Protein AF-A0A510DTA7-F1 (afdb_monomer_lite)

Radius of gyration: 11.45 Å; chains: 1; bounding box: 24×21×34 Å

Organism: NCBI:txid1294262

Sequence (62 aa):
MMDYSSQEPGERRGVHAHTLSEPHFRDFLSVVEDVDVMLEVKDKEVSALKAVKIAKEMGKLD

Foldseek 3Di:
DEEDFDDDPPDDPPDGAQADDLVVLLVVLVPDADDDYDYPHNPPVVRVVSNVVSCVVVVNDD

Structure (mmCIF, N/CA/C/O backbone):
data_AF-A0A510DTA7-F1
#
_entry.id   AF-A0A510DTA7-F1
#
loop_
_atom_site.group_PDB
_atom_site.id
_atom_site.type_symbol
_atom_site.label_atom_id
_atom_site.label_alt_id
_atom_site.label_comp_id
_atom_site.label_asym_id
_atom_site.label_entity_id
_atom_site.label_seq_id
_atom_site.pdbx_PDB_ins_code
_atom_site.Cartn_x
_atom_site.Cartn_y
_atom_site.Cartn_z
_atom_site.occupancy
_atom_site.B_iso_or_equiv
_atom_site.auth_seq_id
_atom_site.auth_comp_id
_atom_site.auth_asym_id
_atom_site.auth_atom_id
_atom_site.pdbx_PDB_model_num
ATOM 1 N N . MET A 1 1 ? -6.395 -14.168 4.016 1.00 83.88 1 MET A N 1
ATOM 2 C CA . MET A 1 1 ? -5.080 -13.720 3.516 1.00 83.88 1 MET A CA 1
ATOM 3 C C . MET A 1 1 ? -5.154 -13.520 2.007 1.00 83.88 1 MET A C 1
ATOM 5 O O . MET A 1 1 ? -5.630 -14.419 1.323 1.00 83.88 1 MET A O 1
ATOM 9 N N . MET A 1 2 ? -4.759 -12.343 1.521 1.00 96.12 2 MET A N 1
ATOM 10 C CA . MET A 1 2 ? -4.771 -11.924 0.114 1.00 96.12 2 MET A CA 1
ATOM 11 C C . MET A 1 2 ? -3.404 -11.342 -0.263 1.00 96.12 2 MET A C 1
ATOM 13 O O . MET A 1 2 ? -2.845 -10.556 0.501 1.00 96.12 2 MET A O 1
ATOM 17 N N . ASP A 1 3 ? -2.904 -11.682 -1.449 1.00 97.56 3 ASP A N 1
ATOM 18 C CA . ASP A 1 3 ? -1.655 -11.127 -1.972 1.00 97.56 3 ASP A CA 1
ATOM 19 C C . ASP A 1 3 ? -1.930 -9.815 -2.720 1.00 97.56 3 ASP A C 1
ATOM 21 O O . ASP A 1 3 ? -2.754 -9.758 -3.637 1.00 97.56 3 ASP A O 1
ATOM 25 N N . TYR A 1 4 ? -1.238 -8.748 -2.324 1.00 98.06 4 TYR A N 1
ATOM 26 C CA . TYR A 1 4 ? -1.265 -7.449 -2.985 1.00 98.06 4 TYR A CA 1
ATOM 27 C C . TYR A 1 4 ? 0.071 -7.191 -3.682 1.00 98.06 4 TYR A C 1
ATOM 29 O O . TYR A 1 4 ? 1.141 -7.232 -3.068 1.00 98.06 4 TYR A O 1
ATOM 37 N N . SER A 1 5 ? 0.003 -6.824 -4.960 1.00 97.81 5 SER A N 1
ATOM 38 C CA . SER A 1 5 ? 1.139 -6.294 -5.709 1.00 97.81 5 SER A CA 1
ATOM 39 C C . SER A 1 5 ? 0.693 -5.183 -6.657 1.00 97.81 5 SER A C 1
ATOM 41 O O . SER A 1 5 ? -0.491 -4.906 -6.845 1.00 97.81 5 SER A O 1
ATOM 43 N N . SER A 1 6 ? 1.664 -4.522 -7.272 1.00 97.38 6 SER A N 1
ATOM 44 C CA . SER A 1 6 ? 1.461 -3.579 -8.368 1.00 97.38 6 SER A CA 1
ATOM 45 C C . SER A 1 6 ? 2.458 -3.885 -9.480 1.00 97.38 6 SER A C 1
ATOM 47 O O . SER A 1 6 ? 3.516 -4.458 -9.233 1.00 97.38 6 SER A O 1
ATOM 49 N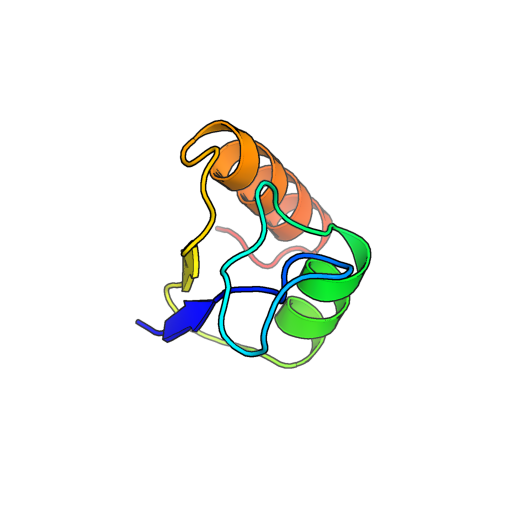 N . GLN A 1 7 ? 2.116 -3.512 -10.709 1.00 97.56 7 GLN A N 1
ATOM 50 C CA . GLN A 1 7 ? 3.005 -3.664 -11.858 1.00 97.56 7 GLN A CA 1
ATOM 51 C C . GLN A 1 7 ? 4.180 -2.682 -11.765 1.00 97.56 7 GLN A C 1
ATOM 53 O O . GLN A 1 7 ? 3.963 -1.493 -11.537 1.00 97.56 7 GLN A O 1
ATOM 58 N N . GLU A 1 8 ? 5.401 -3.156 -12.020 1.00 97.94 8 GLU A N 1
ATOM 59 C CA . GLU A 1 8 ? 6.561 -2.281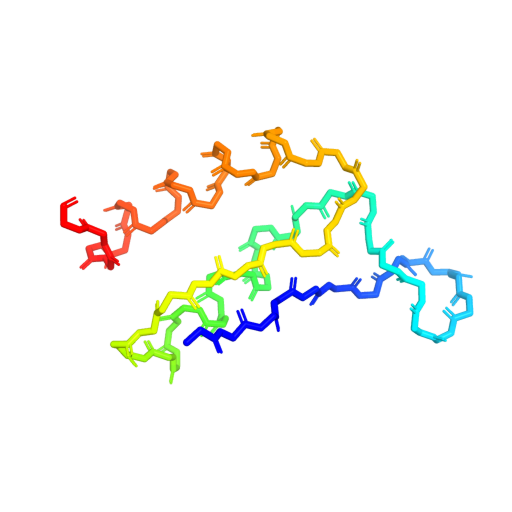 -12.217 1.00 97.94 8 GLU A CA 1
ATOM 60 C C . GLU A 1 8 ? 6.398 -1.479 -13.527 1.00 97.94 8 GLU A C 1
ATOM 62 O O . GLU A 1 8 ? 6.174 -2.082 -14.589 1.00 97.94 8 GLU A O 1
ATOM 67 N N . PRO A 1 9 ? 6.466 -0.134 -13.491 1.00 95.50 9 PRO A N 1
ATOM 68 C CA . PRO A 1 9 ? 6.285 0.696 -14.679 1.00 95.50 9 PRO A CA 1
ATOM 69 C C . PRO A 1 9 ? 7.317 0.396 -15.774 1.00 95.50 9 PRO A C 1
ATOM 71 O O . PRO A 1 9 ? 8.514 0.366 -15.520 1.00 95.50 9 PRO A O 1
ATOM 74 N N . GLY A 1 10 ? 6.854 0.211 -17.013 1.00 97.25 10 GLY A N 1
ATOM 75 C CA . GLY A 1 10 ? 7.723 -0.050 -18.172 1.00 97.25 10 GLY A CA 1
ATOM 76 C C . GLY A 1 10 ? 8.214 -1.496 -18.311 1.00 97.25 10 GLY A C 1
ATOM 77 O O . GLY A 1 10 ? 8.754 -1.849 -19.357 1.00 97.25 10 GLY A O 1
ATOM 78 N N . GLU A 1 11 ? 7.975 -2.348 -17.316 1.00 98.00 11 GLU A N 1
ATOM 79 C CA . GLU A 1 11 ? 8.360 -3.758 -17.344 1.00 98.00 11 GLU A CA 1
ATOM 80 C C . GLU A 1 11 ? 7.289 -4.658 -17.975 1.00 98.00 11 GLU A C 1
ATOM 82 O O . GLU A 1 11 ? 6.128 -4.278 -18.163 1.00 98.00 11 GLU A O 1
ATOM 87 N N . ARG A 1 12 ? 7.663 -5.912 -18.272 1.00 97.88 12 ARG A N 1
ATOM 88 C CA . ARG A 1 12 ? 6.696 -6.920 -18.734 1.00 97.88 12 ARG A CA 1
ATOM 89 C C . ARG A 1 12 ? 5.576 -7.108 -17.703 1.00 97.88 12 ARG A C 1
ATOM 91 O O . ARG A 1 12 ? 5.810 -7.069 -16.492 1.00 97.88 12 ARG A O 1
ATOM 98 N N . ARG A 1 13 ? 4.362 -7.393 -18.187 1.00 97.38 13 ARG A N 1
ATOM 99 C CA . ARG A 1 13 ? 3.204 -7.665 -17.324 1.00 97.38 13 ARG A CA 1
ATOM 100 C C . ARG A 1 13 ? 3.515 -8.786 -16.322 1.00 97.38 13 ARG A C 1
ATOM 102 O O . ARG A 1 13 ? 4.016 -9.842 -16.710 1.00 97.38 13 ARG A O 1
ATOM 109 N N . GLY A 1 14 ? 3.178 -8.554 -15.057 1.00 96.81 14 GLY A N 1
ATOM 110 C CA . GLY A 1 14 ? 3.400 -9.469 -13.937 1.00 96.81 14 GLY A CA 1
ATOM 111 C C . GLY A 1 14 ? 4.716 -9.249 -13.185 1.00 96.81 14 GLY A C 1
ATOM 112 O O . GLY A 1 14 ? 4.984 -9.973 -12.232 1.00 96.81 14 GLY A O 1
ATOM 113 N N . VAL A 1 15 ? 5.554 -8.281 -13.573 1.00 98.38 15 VAL A N 1
ATOM 114 C CA . VAL A 1 15 ? 6.716 -7.901 -12.752 1.00 98.38 15 VAL A CA 1
ATOM 115 C C . VAL A 1 15 ? 6.232 -7.086 -11.560 1.00 98.38 15 VAL A C 1
ATOM 117 O O . VAL A 1 15 ? 5.629 -6.030 -11.731 1.00 98.38 15 VAL A O 1
ATOM 120 N N . HIS A 1 16 ? 6.502 -7.594 -10.359 1.00 98.31 16 HIS A N 1
ATOM 121 C CA . HIS A 1 16 ? 6.136 -6.928 -9.113 1.00 98.31 16 HIS A CA 1
ATOM 122 C C . HIS A 1 16 ? 6.931 -5.644 -8.929 1.00 98.31 16 HIS A C 1
ATOM 124 O O . HIS A 1 16 ? 8.157 -5.653 -9.096 1.00 98.31 16 HIS A O 1
ATOM 130 N N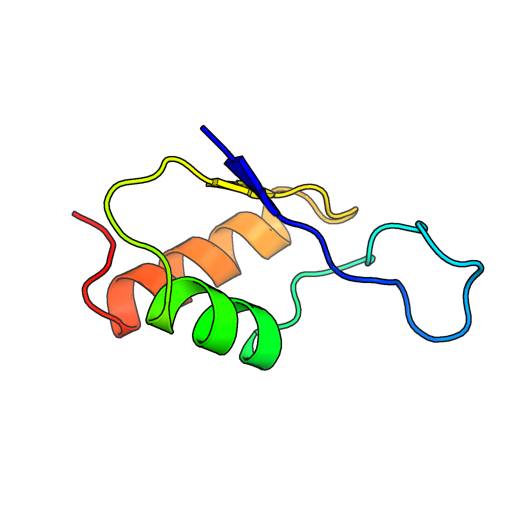 . ALA A 1 17 ? 6.226 -4.596 -8.517 1.00 98.31 17 ALA A N 1
ATOM 131 C CA . ALA A 1 17 ? 6.791 -3.287 -8.284 1.00 98.31 17 ALA A CA 1
ATOM 132 C C . ALA A 1 17 ? 7.939 -3.324 -7.264 1.00 98.31 17 ALA A C 1
ATOM 134 O O . ALA A 1 17 ? 7.929 -4.101 -6.298 1.00 98.31 17 ALA A O 1
ATOM 135 N N . HIS A 1 18 ? 8.924 -2.449 -7.451 1.00 98.38 18 HIS A N 1
ATOM 136 C CA . HIS A 1 18 ? 10.034 -2.299 -6.524 1.00 98.38 18 HIS A CA 1
ATOM 137 C C . HIS A 1 18 ? 9.545 -1.833 -5.148 1.00 98.38 18 HIS A C 1
ATOM 139 O O . HIS A 1 18 ? 10.029 -2.322 -4.131 1.00 98.38 18 HIS A O 1
ATOM 145 N N . THR A 1 19 ? 8.575 -0.914 -5.118 1.00 98.56 19 THR A N 1
ATOM 146 C CA . THR A 1 19 ? 8.007 -0.328 -3.897 1.00 98.56 19 THR A CA 1
ATOM 147 C C . THR A 1 19 ? 6.490 -0.179 -3.998 1.00 98.56 19 THR A C 1
ATOM 149 O O . THR A 1 19 ? 5.930 -0.106 -5.094 1.00 98.56 19 THR A O 1
ATOM 152 N N . LEU A 1 20 ? 5.817 -0.097 -2.852 1.00 98.44 20 LEU A N 1
ATOM 153 C CA . LEU A 1 20 ? 4.387 0.161 -2.744 1.00 98.44 20 LEU A CA 1
ATOM 154 C C . LEU A 1 20 ? 4.028 1.533 -3.328 1.00 98.44 20 LEU A C 1
ATOM 156 O O . LEU A 1 20 ? 4.537 2.567 -2.884 1.00 98.44 20 LEU A O 1
ATOM 160 N N . SER A 1 21 ? 3.094 1.540 -4.279 1.00 97.56 21 SER A N 1
ATOM 161 C CA . SER A 1 21 ? 2.422 2.755 -4.741 1.00 97.56 21 SER A CA 1
ATOM 162 C C . SER A 1 21 ? 1.346 3.154 -3.734 1.00 97.56 21 SER A C 1
ATOM 164 O O . SER A 1 21 ? 0.336 2.462 -3.599 1.00 97.56 21 SER A O 1
ATOM 166 N N . GLU A 1 22 ? 1.549 4.260 -3.014 1.00 97.94 22 GLU A N 1
ATOM 167 C CA . GLU A 1 22 ? 0.588 4.686 -1.993 1.00 97.94 22 GLU A CA 1
ATOM 168 C C . GLU A 1 22 ? -0.813 5.025 -2.539 1.00 97.94 22 GLU A C 1
ATOM 170 O O . GLU A 1 22 ? -1.781 4.640 -1.884 1.00 97.94 22 GLU A O 1
ATOM 175 N N . PRO A 1 23 ? -0.977 5.714 -3.692 1.00 97.62 23 PRO A N 1
ATOM 176 C CA . PRO A 1 23 ? -2.306 5.980 -4.245 1.00 97.62 23 PRO A CA 1
ATOM 177 C C . PRO A 1 23 ? -3.059 4.687 -4.564 1.00 97.62 23 PRO A C 1
ATOM 179 O O . PRO A 1 23 ? -4.176 4.501 -4.097 1.00 97.62 23 PRO A O 1
ATOM 182 N N . HIS A 1 24 ? -2.403 3.742 -5.248 1.00 97.75 24 HIS A N 1
ATOM 183 C CA . HIS A 1 24 ? -3.014 2.449 -5.566 1.00 97.75 24 HIS A CA 1
ATOM 184 C C . HIS A 1 24 ? -3.380 1.659 -4.308 1.00 97.75 24 HIS A C 1
ATOM 186 O O . HIS A 1 24 ? -4.429 1.022 -4.265 1.00 97.75 24 HIS A O 1
ATOM 192 N N . PHE A 1 25 ? -2.531 1.699 -3.277 1.00 98.25 25 PHE A N 1
ATOM 193 C CA . PHE A 1 25 ? -2.804 0.968 -2.046 1.00 98.25 25 PHE A CA 1
ATOM 194 C C . PHE A 1 25 ? -3.969 1.577 -1.256 1.00 98.25 25 PHE A C 1
ATOM 196 O O . PHE A 1 25 ? -4.770 0.838 -0.692 1.00 98.25 25 PHE A O 1
ATOM 203 N N . ARG A 1 26 ? -4.111 2.911 -1.253 1.00 98.31 26 ARG A N 1
ATOM 204 C CA . ARG A 1 26 ? -5.284 3.593 -0.680 1.00 98.31 26 ARG A CA 1
ATOM 205 C C . ARG A 1 26 ? -6.565 3.219 -1.422 1.00 98.31 26 ARG A C 1
ATOM 207 O O . ARG A 1 26 ? -7.548 2.864 -0.776 1.00 98.31 26 ARG A O 1
ATOM 214 N N . ASP A 1 27 ? -6.533 3.233 -2.753 1.00 98.19 27 ASP A N 1
ATOM 215 C CA . ASP A 1 27 ? -7.678 2.825 -3.573 1.00 98.19 27 ASP A CA 1
ATOM 216 C C . ASP A 1 27 ? -8.062 1.368 -3.284 1.00 98.19 27 ASP A C 1
ATOM 218 O O . ASP A 1 27 ? -9.235 1.063 -3.068 1.00 98.19 27 ASP A O 1
ATOM 222 N N . PHE A 1 28 ? -7.074 0.478 -3.172 1.00 97.69 28 PHE A N 1
ATOM 223 C CA . PHE A 1 28 ? -7.282 -0.911 -2.767 1.00 97.69 28 PHE A CA 1
ATOM 224 C C . PHE A 1 28 ? -7.931 -1.030 -1.377 1.00 97.69 28 PHE A C 1
ATOM 226 O O . PHE A 1 28 ? -8.981 -1.658 -1.253 1.00 97.69 28 PHE A O 1
ATOM 233 N N . LEU A 1 29 ? -7.379 -0.384 -0.341 1.00 97.00 29 LEU A N 1
ATOM 234 C CA . LEU A 1 29 ? -7.929 -0.430 1.024 1.00 97.00 29 LEU A CA 1
ATOM 235 C C . LEU A 1 29 ? -9.326 0.199 1.152 1.00 97.00 29 LEU A C 1
ATOM 237 O O . LEU A 1 29 ? -10.032 -0.075 2.123 1.00 97.00 29 LEU A O 1
ATOM 241 N N . SER A 1 30 ? -9.742 1.034 0.195 1.00 97.12 30 SER A N 1
ATOM 242 C CA . SER A 1 30 ? -11.088 1.616 0.180 1.00 97.12 30 SER A CA 1
ATOM 243 C C . SER A 1 30 ? -12.186 0.611 -0.186 1.00 97.12 30 SER A C 1
ATOM 245 O O . SER A 1 30 ? -13.341 0.828 0.174 1.00 97.12 30 SER A O 1
ATOM 247 N N . VAL A 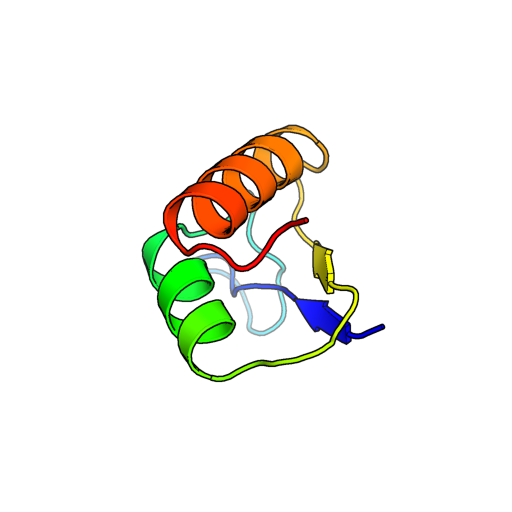1 31 ? -11.834 -0.489 -0.862 1.00 96.69 31 VAL A N 1
ATOM 248 C CA . VAL A 1 31 ? -12.792 -1.496 -1.352 1.00 96.69 31 VAL A CA 1
ATOM 249 C C . VAL A 1 31 ? -12.662 -2.858 -0.674 1.00 96.69 31 VAL A C 1
ATOM 251 O O . VAL A 1 31 ? -13.530 -3.706 -0.869 1.00 96.69 31 VAL A O 1
ATOM 254 N N . VAL A 1 32 ? -11.600 -3.086 0.106 1.00 94.56 32 VAL A N 1
ATOM 255 C CA . VAL A 1 32 ? -11.423 -4.323 0.879 1.00 94.56 32 VAL A CA 1
ATOM 256 C C . VAL A 1 32 ? -11.777 -4.139 2.356 1.00 94.56 32 VAL A C 1
ATOM 258 O O . VAL A 1 32 ? -11.553 -3.083 2.960 1.00 94.56 32 VAL A O 1
ATOM 261 N N . GLU A 1 33 ? -12.328 -5.196 2.948 1.00 92.06 33 GLU A N 1
ATOM 262 C CA . GLU A 1 33 ? -12.690 -5.289 4.364 1.00 92.06 33 GLU A CA 1
ATOM 263 C C . GLU A 1 33 ? -12.318 -6.679 4.897 1.00 92.06 33 GLU A C 1
ATOM 265 O O . GLU A 1 33 ? -12.401 -7.653 4.152 1.00 92.06 33 GLU A O 1
ATOM 270 N N . ASP A 1 34 ? -11.901 -6.747 6.165 1.00 93.31 34 ASP A N 1
ATOM 271 C CA . ASP A 1 34 ? -11.614 -7.985 6.913 1.00 93.31 34 ASP A CA 1
ATOM 272 C C . ASP A 1 34 ? -10.661 -8.974 6.203 1.00 93.31 34 ASP A C 1
ATOM 274 O O . ASP A 1 34 ? -10.980 -10.137 5.946 1.00 93.31 34 ASP A O 1
ATOM 278 N N . VAL A 1 35 ? -9.466 -8.495 5.832 1.00 94.94 35 VAL A N 1
ATOM 279 C CA . VAL A 1 35 ? -8.431 -9.310 5.177 1.00 94.94 35 VAL A CA 1
ATOM 280 C C . VAL A 1 35 ? -7.035 -9.051 5.738 1.00 94.94 35 VAL A C 1
ATOM 282 O O . VAL A 1 35 ? -6.608 -7.909 5.881 1.00 94.94 35 VAL A O 1
ATOM 285 N N . ASP A 1 36 ? -6.267 -10.125 5.924 1.00 96.56 36 ASP A N 1
ATOM 286 C CA . ASP A 1 36 ? -4.809 -10.037 6.041 1.00 96.56 36 ASP A CA 1
ATOM 287 C C . ASP A 1 36 ? -4.183 -9.854 4.656 1.00 96.56 36 ASP A C 1
ATOM 289 O O . ASP A 1 36 ? -4.446 -10.654 3.750 1.00 96.56 36 ASP A O 1
ATOM 293 N N . VAL A 1 37 ? -3.325 -8.846 4.496 1.00 96.62 37 VAL A N 1
ATOM 294 C CA . VAL A 1 37 ? -2.689 -8.512 3.214 1.00 96.62 37 VAL A CA 1
ATOM 295 C C . VAL A 1 37 ? -1.205 -8.876 3.238 1.00 96.62 37 VAL A C 1
ATOM 297 O O . VAL A 1 37 ? -0.444 -8.362 4.056 1.00 96.62 37 VAL A O 1
ATOM 300 N N . MET A 1 38 ? -0.778 -9.722 2.302 1.00 98.19 38 MET A N 1
ATOM 301 C CA . MET A 1 38 ? 0.632 -9.990 2.020 1.00 98.19 38 MET A CA 1
ATOM 302 C C . MET A 1 38 ? 1.123 -9.027 0.934 1.00 98.19 38 MET A C 1
ATOM 304 O O . MET A 1 38 ? 0.514 -8.926 -0.128 1.00 98.19 38 MET A O 1
ATOM 308 N N . LEU A 1 39 ? 2.223 -8.312 1.178 1.00 98.44 39 LEU A N 1
ATOM 309 C CA . LEU A 1 39 ? 2.790 -7.378 0.200 1.00 98.44 39 LEU A CA 1
ATOM 310 C C . LEU A 1 39 ? 3.856 -8.068 -0.653 1.00 98.44 39 LEU A C 1
ATOM 312 O O . LEU A 1 39 ? 4.966 -8.329 -0.187 1.00 98.44 39 LEU A O 1
ATOM 316 N N . GLU A 1 40 ? 3.558 -8.292 -1.928 1.00 98.44 40 GLU A N 1
ATOM 317 C CA . GLU A 1 40 ? 4.499 -8.875 -2.881 1.00 98.44 40 GLU A CA 1
ATOM 318 C C . GLU A 1 40 ? 5.232 -7.787 -3.681 1.00 98.44 40 GLU A C 1
ATOM 320 O O . GLU A 1 40 ? 5.012 -7.608 -4.880 1.00 98.44 40 GLU A O 1
ATOM 325 N N . VAL A 1 41 ? 6.128 -7.057 -3.015 1.00 98.38 41 VAL A N 1
ATOM 326 C CA . VAL A 1 41 ? 6.975 -5.993 -3.595 1.00 98.38 41 VAL A CA 1
ATOM 327 C C . VAL A 1 41 ? 8.443 -6.181 -3.199 1.00 98.38 41 VAL A C 1
ATOM 329 O O . VAL A 1 41 ? 8.754 -6.893 -2.242 1.00 98.38 41 VAL A O 1
ATOM 332 N N . LYS A 1 42 ? 9.380 -5.608 -3.967 1.00 98.19 42 LYS A N 1
ATOM 333 C CA . LYS A 1 42 ? 10.813 -5.956 -3.839 1.00 98.19 42 LYS A CA 1
ATOM 334 C C . LYS A 1 42 ? 11.486 -5.402 -2.584 1.00 98.19 42 LYS A C 1
ATOM 336 O O . LYS A 1 42 ? 12.348 -6.082 -2.032 1.00 98.19 42 LYS A O 1
ATOM 341 N N . ASP A 1 43 ? 11.100 -4.210 -2.139 1.00 98.50 43 ASP A N 1
ATOM 342 C CA . ASP A 1 43 ? 11.686 -3.525 -0.978 1.00 98.50 43 ASP A CA 1
ATOM 343 C C . ASP A 1 43 ? 11.095 -3.955 0.381 1.00 98.50 43 ASP A C 1
ATOM 345 O O . ASP A 1 43 ? 11.452 -3.384 1.413 1.00 98.50 43 ASP A O 1
ATOM 349 N N . LYS A 1 44 ? 10.233 -4.983 0.384 1.00 98.44 44 LYS A N 1
ATOM 350 C CA . LYS A 1 44 ? 9.782 -5.734 1.567 1.00 98.44 44 LYS A CA 1
ATOM 351 C C . LYS A 1 44 ? 9.330 -4.826 2.722 1.00 98.44 44 LYS A C 1
ATOM 353 O O . LYS A 1 44 ? 8.280 -4.189 2.638 1.00 98.44 44 LYS A O 1
ATOM 358 N N . GLU A 1 45 ? 10.096 -4.772 3.813 1.00 98.62 45 GLU A N 1
ATOM 359 C CA . GLU A 1 45 ? 9.759 -4.056 5.041 1.00 98.62 45 GLU A CA 1
ATOM 360 C C . GLU A 1 45 ? 9.607 -2.544 4.843 1.00 98.62 45 GLU A C 1
ATOM 362 O O . GLU A 1 45 ? 8.815 -1.915 5.547 1.00 98.62 45 GLU A O 1
ATOM 367 N N . VAL A 1 46 ? 10.284 -1.957 3.850 1.00 98.62 46 VAL A N 1
ATOM 368 C CA . VAL A 1 46 ? 10.135 -0.530 3.522 1.00 98.62 46 VAL A CA 1
ATOM 369 C C . VAL A 1 46 ? 8.702 -0.240 3.078 1.00 98.62 46 VAL A C 1
ATOM 371 O O . VAL A 1 46 ? 8.082 0.721 3.539 1.00 98.62 46 VAL A O 1
ATOM 374 N N . SER A 1 47 ? 8.139 -1.105 2.236 1.00 98.69 47 SER A N 1
ATOM 375 C CA . SER A 1 47 ? 6.736 -1.028 1.834 1.00 98.69 47 SER A CA 1
ATOM 376 C C . SER A 1 47 ? 5.772 -1.430 2.942 1.00 98.69 47 SER A C 1
ATOM 378 O O . SER A 1 47 ? 4.704 -0.830 3.048 1.00 98.69 47 SER A O 1
ATOM 380 N N . ALA A 1 48 ? 6.145 -2.375 3.809 1.00 98.62 48 ALA A N 1
ATOM 381 C CA . ALA A 1 48 ? 5.328 -2.730 4.970 1.00 98.62 48 ALA A CA 1
ATOM 382 C C . ALA A 1 48 ? 5.118 -1.529 5.909 1.00 98.62 48 ALA A C 1
ATOM 384 O O . ALA A 1 48 ? 3.996 -1.275 6.343 1.00 98.62 48 ALA A O 1
ATOM 385 N N . LEU A 1 49 ? 6.159 -0.725 6.158 1.00 98.69 49 LEU A N 1
ATOM 386 C CA . LEU A 1 49 ? 6.041 0.503 6.954 1.00 98.69 49 LEU A CA 1
ATOM 387 C C . LEU A 1 49 ? 5.088 1.524 6.311 1.00 98.69 49 LEU A C 1
ATOM 389 O O . LEU A 1 49 ? 4.283 2.139 7.015 1.00 98.69 49 LEU A O 1
ATOM 393 N N . LYS A 1 50 ? 5.135 1.680 4.979 1.00 98.44 50 LYS A N 1
ATOM 394 C CA . LYS A 1 50 ? 4.187 2.532 4.238 1.00 98.44 50 LYS A CA 1
ATOM 395 C C . LYS A 1 50 ? 2.755 2.015 4.368 1.00 98.44 50 LYS A C 1
ATOM 397 O O . LYS A 1 50 ? 1.856 2.797 4.664 1.00 98.44 50 LYS A O 1
ATOM 402 N N . ALA A 1 51 ? 2.551 0.711 4.195 1.00 98.31 51 ALA A N 1
ATOM 403 C CA . ALA A 1 51 ? 1.238 0.085 4.299 1.00 98.31 51 ALA A CA 1
ATOM 404 C C . ALA A 1 51 ? 0.628 0.264 5.696 1.00 98.31 51 ALA A C 1
ATOM 406 O O . ALA A 1 51 ? -0.521 0.682 5.801 1.00 98.31 51 ALA A O 1
ATOM 407 N N . VAL A 1 52 ? 1.409 0.044 6.761 1.00 98.31 52 VAL A N 1
ATOM 408 C CA . VAL A 1 52 ? 0.970 0.271 8.150 1.00 98.31 52 VAL A CA 1
ATOM 409 C C . VAL A 1 52 ? 0.571 1.728 8.370 1.00 98.31 52 VAL A C 1
ATOM 411 O O . VAL A 1 52 ? -0.471 1.991 8.966 1.00 98.31 52 VAL A O 1
ATOM 414 N N . LYS A 1 53 ? 1.373 2.684 7.882 1.00 98.50 53 LYS A N 1
ATOM 415 C CA . LYS A 1 53 ? 1.046 4.112 7.978 1.00 98.50 53 LYS A CA 1
ATOM 416 C C . LYS A 1 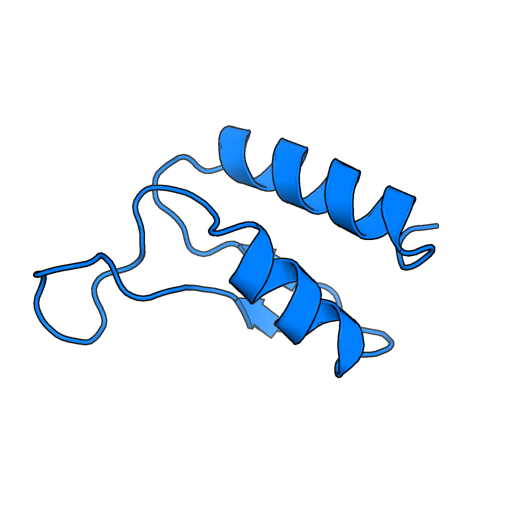53 ? -0.291 4.418 7.294 1.00 98.50 53 LYS A C 1
ATOM 418 O O . LYS A 1 53 ? -1.152 5.030 7.916 1.00 98.50 53 LYS A O 1
ATOM 423 N N . ILE A 1 54 ? -0.475 3.960 6.055 1.00 98.38 54 ILE A N 1
ATOM 424 C CA . ILE A 1 54 ? -1.704 4.186 5.282 1.00 98.38 54 ILE A CA 1
ATOM 425 C C . ILE A 1 54 ? -2.913 3.541 5.969 1.00 98.38 54 ILE A C 1
ATOM 427 O O . ILE A 1 54 ? -3.941 4.192 6.135 1.00 98.38 54 ILE A O 1
ATOM 431 N N . ALA A 1 55 ? -2.797 2.285 6.402 1.00 97.38 55 ALA A N 1
ATOM 432 C CA . ALA A 1 55 ? -3.896 1.572 7.043 1.00 97.38 55 ALA A CA 1
ATOM 433 C C . ALA A 1 55 ? -4.324 2.251 8.357 1.00 97.38 55 ALA A C 1
ATOM 435 O O . ALA A 1 55 ? -5.520 2.393 8.604 1.00 97.38 55 ALA A O 1
ATOM 436 N N . LYS A 1 56 ? -3.370 2.769 9.147 1.00 97.62 56 LYS A N 1
ATOM 437 C CA . LYS A 1 56 ? -3.663 3.594 10.333 1.00 97.62 56 LYS A CA 1
ATOM 438 C C . LYS A 1 56 ? -4.363 4.906 9.981 1.00 97.62 56 LYS A C 1
ATOM 440 O O . LYS A 1 56 ? -5.353 5.245 10.618 1.00 97.62 56 LYS A O 1
ATOM 445 N N . GLU A 1 57 ? -3.882 5.631 8.969 1.00 97.88 57 GLU A N 1
ATOM 446 C CA . GLU A 1 57 ? -4.513 6.876 8.492 1.00 97.88 57 GLU A CA 1
ATOM 447 C C . GLU A 1 57 ? -5.966 6.655 8.041 1.00 97.88 57 GLU A C 1
ATOM 449 O O . GLU A 1 57 ? -6.806 7.534 8.216 1.00 97.88 57 GLU A O 1
ATOM 454 N N . MET A 1 58 ? -6.264 5.479 7.484 1.00 97.06 58 MET A N 1
ATOM 455 C CA . MET A 1 58 ? -7.594 5.107 6.993 1.00 97.06 58 MET A CA 1
ATOM 456 C C . MET A 1 58 ? -8.482 4.425 8.046 1.00 97.06 58 MET A C 1
ATOM 458 O O . MET A 1 58 ? -9.610 4.059 7.723 1.00 97.06 58 MET A O 1
ATOM 462 N N . GLY A 1 59 ? -8.001 4.225 9.280 1.00 96.06 59 GLY A N 1
ATOM 463 C CA . GLY A 1 59 ? -8.743 3.494 10.317 1.00 96.06 59 GLY A CA 1
ATOM 464 C C . GLY A 1 59 ? -9.008 2.025 9.962 1.00 96.06 59 GLY A C 1
ATOM 465 O O . GLY A 1 59 ? -10.021 1.468 10.367 1.00 96.06 59 GLY A O 1
ATOM 466 N N . LYS A 1 60 ? -8.127 1.420 9.158 1.00 94.19 60 LYS A N 1
ATOM 467 C CA . LYS A 1 60 ? -8.195 0.031 8.666 1.00 94.19 60 LYS A CA 1
ATOM 468 C C . LYS A 1 60 ? -7.206 -0.899 9.385 1.00 94.19 60 LYS A C 1
ATOM 470 O O . LYS A 1 60 ? -6.969 -2.007 8.917 1.00 94.19 60 LYS A O 1
ATOM 475 N N . LEU A 1 61 ? -6.574 -0.430 10.459 1.00 90.25 61 LEU A N 1
ATOM 476 C CA . LEU A 1 61 ? -5.618 -1.201 11.247 1.00 90.25 61 LEU A CA 1
ATOM 477 C C . LEU A 1 61 ? -5.907 -0.998 12.733 1.00 90.25 61 LEU A C 1
ATOM 479 O O . LEU A 1 61 ? -5.885 0.148 13.192 1.00 90.25 61 LEU A O 1
ATOM 483 N N . ASP A 1 62 ? -6.155 -2.107 13.427 1.00 76.81 62 ASP A N 1
ATOM 484 C CA . ASP A 1 62 ? -6.380 -2.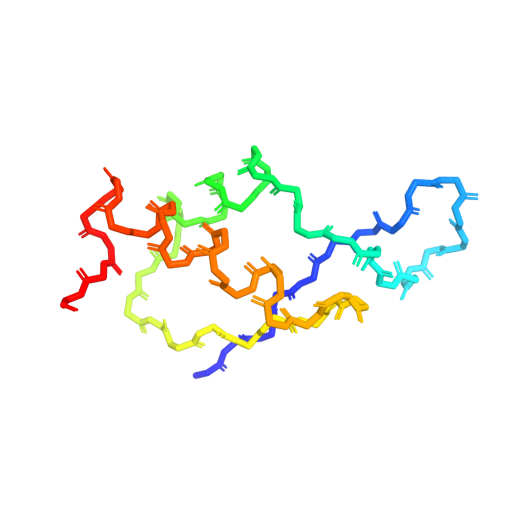170 14.876 1.00 76.81 62 ASP A CA 1
ATOM 485 C C . ASP A 1 62 ? -5.093 -1.936 15.693 1.00 76.81 62 ASP A C 1
ATOM 487 O O . ASP A 1 62 ? -3.984 -2.306 15.223 1.00 76.81 62 ASP A O 1
#

Secondary structure (DSSP, 8-state):
-EEE--BPTTSPTTPBPSS--HHHHHHHHHH--S--EEE--TTTHHHHHHHHHHHHHTT---

pLDDT: mean 96.82, std 3.47, range [76.81, 98.69]